Protein AF-A0A7C4GBE1-F1 (afdb_monomer)

Sequence (140 aa):
MKDAKEKILIICVDKDNDIGRITRIKTPIVGREKNIEAAVKFAVSSPEDSDVNALFAAIKTYDEIKSSNIDCEIATLSGEAEGGLKSDIKIVNELNEVLSIYQATGAIFVSDGAADELIIPIIQSKIPIVSVKRVIIQQE

Secondary structure (DSSP, 8-state):
------EEEEEEEETT-HHHHHH-PPSPEESHHHHHHHHHHHHHH-TT-HHHHHHHHHHHHHHHHHHTT-EEEEEEEE--TT-HHHHHHHHHHHHHHHHHHS--SEEEEEESSHHHHTTHHHHHTTS-EEEEEE------

Mean predicted aligned error: 3.72 Å

Foldseek 3Di:
DDPPQAEEEEEEEALQCLLCVQQVDDDWQKALVSLVVSLVSSCVRPVPDLSSVLSVVSSVVQVVCVVVVGHYIYTYFYAHNVGDPRGLVRRLVRVVVVCVVPVHQEYEYTEQDPVRCVSVVVVCVPHHHPYYHHDYDDDD

Solvent-accessible surface area (backbone atoms only — not comparable to full-atom values): 7640 Å² total; per-residue (Å²): 127,83,84,73,74,67,22,36,32,34,35,27,58,40,46,49,21,58,63,37,71,74,53,68,50,74,69,55,34,66,39,66,70,55,43,50,55,49,32,54,49,31,34,76,73,45,69,87,46,59,67,40,54,20,45,52,50,35,53,51,50,45,52,57,45,46,74,69,72,43,52,66,50,37,35,37,35,39,30,30,74,85,34,67,71,66,10,56,53,43,33,53,52,34,49,52,54,50,42,72,78,46,79,52,70,27,25,37,41,26,29,52,49,76,74,47,54,69,47,48,69,64,50,45,74,77,42,48,66,79,45,77,46,78,45,80,88,85,81,134

Nearest PDB structures (foldseek):
  2gm3-assembly1_A  TM=4.916E-01  e=3.505E-02  Arabidopsis thaliana
  2ivn-assembly1_A  TM=6.628E-01  e=3.963E+00  Pyrococcus abyssi
  9d85-assembly1_K  TM=3.550E-01  e=1.500E+00  Methanocaldococcus jannaschii
  4py5-assembly1_A  TM=3.434E-01  e=5.135E+00  Thermovibrio ammonificans HB-1
  2cdh-assembly1_4  TM=2.383E-01  e=3.059E+00  Thermomyces lanuginosus

Structure (mmCIF, N/CA/C/O backbone):
data_AF-A0A7C4GBE1-F1
#
_entry.id   AF-A0A7C4GBE1-F1
#
loop_
_atom_site.group_PDB
_atom_site.id
_atom_site.type_symbol
_atom_site.label_atom_id
_atom_site.label_alt_id
_atom_site.label_comp_id
_atom_site.label_asym_id
_atom_site.label_entity_id
_atom_site.label_seq_id
_atom_site.pdbx_PDB_ins_code
_atom_site.Cartn_x
_atom_site.Cartn_y
_atom_site.Cartn_z
_atom_site.occupancy
_atom_site.B_iso_or_equiv
_atom_site.auth_seq_id
_atom_site.auth_comp_id
_atom_site.auth_asym_id
_atom_site.auth_atom_id
_atom_site.pdbx_PDB_model_num
ATOM 1 N N . MET A 1 1 ? -14.802 12.236 26.181 1.00 40.72 1 MET A N 1
ATOM 2 C CA . MET A 1 1 ? -14.537 12.585 24.766 1.00 40.72 1 MET A CA 1
ATOM 3 C C . MET A 1 1 ? -14.723 11.298 23.987 1.00 40.72 1 MET A C 1
ATOM 5 O O . MET A 1 1 ? -14.250 10.289 24.480 1.00 40.72 1 MET A O 1
ATOM 9 N N . LYS A 1 2 ? -15.539 11.304 22.924 1.00 42.38 2 LYS A N 1
ATOM 10 C CA . LYS A 1 2 ? -16.027 10.090 22.241 1.00 42.38 2 LYS A CA 1
ATOM 11 C C . LYS A 1 2 ? -14.879 9.114 21.964 1.00 42.38 2 LYS A C 1
ATOM 13 O O . LYS A 1 2 ? -13.887 9.546 21.384 1.00 42.38 2 LYS A O 1
ATOM 18 N N . ASP A 1 3 ? -15.051 7.851 22.350 1.00 47.44 3 ASP A N 1
ATOM 19 C CA . ASP A 1 3 ? -14.202 6.729 21.949 1.00 47.44 3 ASP A CA 1
ATOM 20 C C . ASP A 1 3 ? -14.123 6.698 20.419 1.00 47.44 3 ASP A C 1
ATOM 22 O O . ASP A 1 3 ? -15.010 6.174 19.738 1.00 47.44 3 ASP A O 1
ATOM 26 N N . ALA A 1 4 ? -13.110 7.350 19.851 1.00 58.28 4 ALA A N 1
ATOM 27 C CA . ALA A 1 4 ? -12.813 7.215 18.441 1.00 58.28 4 ALA A CA 1
ATOM 28 C C . ALA A 1 4 ? -12.329 5.778 18.271 1.00 58.28 4 ALA A C 1
ATOM 30 O O . ALA A 1 4 ? -11.205 5.460 18.653 1.00 58.28 4 ALA A O 1
ATOM 31 N N . LYS A 1 5 ? -13.213 4.893 17.793 1.00 69.94 5 LYS A N 1
ATOM 32 C CA . LYS A 1 5 ? -12.818 3.536 17.415 1.00 69.94 5 LYS A CA 1
ATOM 33 C C . LYS A 1 5 ? -11.600 3.652 16.509 1.00 69.94 5 LYS A C 1
ATOM 35 O O . LYS A 1 5 ? -11.624 4.424 15.553 1.00 69.94 5 LYS A O 1
ATOM 40 N N . GLU A 1 6 ? -10.551 2.927 16.858 1.00 86.31 6 GLU A N 1
ATOM 41 C CA . GLU A 1 6 ? -9.313 2.899 16.099 1.00 86.31 6 GLU A CA 1
ATOM 42 C C . GLU A 1 6 ? -9.609 2.369 14.690 1.00 86.31 6 GLU A C 1
ATOM 44 O O . GLU A 1 6 ? -10.124 1.259 14.538 1.00 86.31 6 GLU A O 1
ATOM 49 N N . LYS A 1 7 ? -9.362 3.209 13.676 1.00 95.81 7 LYS A N 1
ATOM 50 C CA . LYS A 1 7 ? -9.563 2.895 12.258 1.00 95.81 7 LYS A CA 1
ATOM 51 C C . LYS A 1 7 ? -8.215 2.882 11.560 1.00 95.81 7 LYS A C 1
ATOM 53 O O . LYS A 1 7 ? -7.605 3.940 11.385 1.00 95.81 7 LYS A O 1
ATOM 58 N N . ILE A 1 8 ? -7.750 1.698 11.184 1.00 97.69 8 ILE A N 1
ATOM 59 C CA . ILE A 1 8 ? -6.411 1.495 10.631 1.00 97.69 8 ILE A CA 1
ATOM 60 C C . ILE A 1 8 ? -6.474 1.364 9.112 1.00 97.69 8 ILE A C 1
ATOM 62 O O . ILE A 1 8 ? -7.180 0.513 8.579 1.00 97.69 8 ILE A O 1
ATOM 66 N N . LEU A 1 9 ? -5.704 2.184 8.406 1.00 98.50 9 LEU A N 1
ATOM 67 C CA . LEU A 1 9 ? -5.480 2.026 6.974 1.00 98.50 9 LEU A CA 1
ATOM 68 C C . LEU A 1 9 ? -4.182 1.248 6.736 1.00 98.50 9 LEU A C 1
ATOM 70 O O . LEU A 1 9 ? -3.107 1.696 7.127 1.00 98.50 9 LEU A O 1
ATOM 74 N N . ILE A 1 10 ? -4.263 0.092 6.088 1.00 98.56 10 ILE A N 1
ATOM 75 C CA . ILE A 1 10 ? -3.088 -0.619 5.588 1.00 98.56 10 ILE A CA 1
ATOM 76 C C . ILE A 1 10 ? -2.737 0.007 4.238 1.00 98.56 10 ILE A C 1
ATOM 78 O O . ILE A 1 10 ? -3.559 -0.015 3.324 1.00 98.56 10 ILE A O 1
ATOM 82 N N . ILE A 1 11 ? -1.540 0.580 4.124 1.00 97.94 11 ILE A N 1
ATOM 83 C CA . ILE A 1 11 ? -1.075 1.274 2.921 1.00 97.94 11 ILE A CA 1
ATOM 84 C C . ILE A 1 11 ? 0.084 0.493 2.313 1.00 97.94 11 ILE A C 1
ATOM 86 O O . ILE A 1 11 ? 1.101 0.310 2.976 1.00 97.94 11 ILE A O 1
ATOM 90 N N . CYS A 1 12 ? -0.061 0.087 1.055 1.00 97.00 12 CYS A N 1
ATOM 91 C CA . CYS A 1 12 ? 1.046 -0.330 0.195 1.00 97.00 12 CYS A CA 1
ATOM 92 C C . CYS A 1 12 ? 1.358 0.813 -0.778 1.00 97.00 12 CYS A C 1
ATOM 94 O O . CYS A 1 12 ? 0.426 1.461 -1.264 1.00 97.00 12 CYS A O 1
ATOM 96 N N . VAL A 1 13 ? 2.632 1.082 -1.055 1.00 94.75 13 VAL A N 1
ATOM 97 C CA . VAL A 1 13 ? 3.037 2.110 -2.025 1.00 94.75 13 VAL A CA 1
ATOM 98 C C . VAL A 1 13 ? 3.999 1.512 -3.029 1.00 94.75 13 VAL A C 1
ATOM 100 O O . VAL A 1 13 ? 5.003 0.954 -2.618 1.00 94.75 13 VAL A O 1
ATOM 103 N N . ASP A 1 14 ? 3.680 1.705 -4.304 1.00 91.75 14 ASP A N 1
ATOM 104 C CA . ASP A 1 14 ? 4.545 1.442 -5.457 1.00 91.75 14 ASP A CA 1
ATOM 105 C C . ASP A 1 14 ? 4.900 2.803 -6.081 1.00 91.75 14 ASP A C 1
ATOM 107 O O . ASP A 1 14 ? 4.066 3.470 -6.716 1.00 91.75 14 ASP A O 1
ATOM 111 N N . LYS A 1 15 ? 6.109 3.298 -5.807 1.00 88.12 15 LYS A N 1
ATOM 112 C CA . LYS A 1 15 ? 6.480 4.680 -6.133 1.00 88.12 15 LYS A CA 1
ATOM 113 C C . LYS A 1 15 ? 6.683 4.922 -7.633 1.00 88.12 15 LYS A C 1
ATOM 115 O O . LYS A 1 15 ? 6.410 6.030 -8.098 1.00 88.12 15 LYS A O 1
ATOM 120 N N . ASP A 1 16 ? 7.149 3.947 -8.397 1.00 89.38 16 ASP A N 1
ATOM 121 C CA . ASP A 1 16 ? 7.438 4.064 -9.833 1.00 89.38 16 ASP A CA 1
ATOM 122 C C . ASP A 1 16 ? 6.352 3.461 -10.739 1.00 89.38 16 ASP A C 1
ATOM 124 O O . ASP A 1 16 ? 6.468 3.475 -11.971 1.00 89.38 16 ASP A O 1
ATOM 128 N N . ASN A 1 17 ? 5.204 3.119 -10.154 1.00 92.06 17 ASN A N 1
ATOM 129 C CA . ASN A 1 17 ? 3.976 2.767 -10.861 1.00 92.06 17 ASN A CA 1
ATOM 130 C C . ASN A 1 17 ? 4.084 1.492 -11.681 1.00 92.06 17 ASN A C 1
ATOM 132 O O . ASN A 1 17 ? 3.445 1.362 -12.734 1.00 92.06 17 ASN A O 1
ATOM 136 N N . ASP A 1 18 ? 4.844 0.529 -11.185 1.00 92.38 18 ASP A N 1
ATOM 137 C CA . ASP A 1 18 ? 4.975 -0.779 -11.799 1.00 92.38 18 ASP A CA 1
ATOM 138 C C . ASP A 1 18 ? 3.647 -1.541 -11.793 1.00 92.38 18 ASP A C 1
ATOM 140 O O . ASP A 1 18 ? 3.243 -2.070 -12.837 1.00 92.38 18 ASP A O 1
ATOM 144 N N . ILE A 1 19 ? 2.842 -1.430 -10.731 1.00 93.44 19 ILE A N 1
ATOM 145 C CA . ILE A 1 19 ? 1.481 -1.970 -10.684 1.00 93.44 19 ILE A CA 1
ATOM 146 C C . ILE A 1 19 ? 0.629 -1.410 -11.821 1.00 93.44 19 ILE A C 1
ATOM 148 O O . ILE A 1 19 ? -0.010 -2.172 -12.552 1.00 93.44 19 ILE A O 1
ATOM 152 N N . GLY A 1 20 ? 0.623 -0.093 -12.032 1.00 94.00 20 GLY A N 1
ATOM 153 C CA . GLY A 1 20 ? -0.195 0.541 -13.059 1.00 94.00 20 GLY A CA 1
ATOM 154 C C . GLY A 1 20 ? 0.317 0.245 -14.465 1.00 94.00 20 GLY A C 1
ATOM 155 O O . GLY A 1 20 ? -0.476 -0.015 -15.375 1.00 94.00 20 GLY A O 1
ATOM 156 N N . ARG A 1 21 ? 1.638 0.222 -14.656 1.00 94.81 21 ARG A N 1
ATOM 157 C CA . ARG A 1 21 ? 2.287 -0.057 -15.945 1.00 94.81 21 ARG A CA 1
ATOM 158 C C . ARG A 1 21 ? 2.089 -1.504 -16.386 1.00 94.81 21 ARG A C 1
ATOM 160 O O . ARG A 1 21 ? 1.747 -1.743 -17.547 1.00 94.81 21 ARG A O 1
ATOM 167 N N . ILE A 1 22 ? 2.272 -2.452 -15.473 1.00 93.94 22 ILE A N 1
ATOM 168 C CA . ILE A 1 22 ? 2.241 -3.889 -15.759 1.00 93.94 22 ILE A CA 1
ATOM 169 C C . ILE A 1 22 ? 0.795 -4.385 -15.810 1.00 93.94 22 ILE A C 1
ATOM 171 O O . ILE A 1 22 ? 0.389 -5.055 -16.763 1.00 93.94 22 ILE A O 1
ATOM 175 N N . THR A 1 23 ? -0.031 -4.006 -14.831 1.00 93.69 23 THR A N 1
ATOM 176 C CA . THR A 1 23 ? -1.403 -4.527 -14.722 1.00 93.69 23 THR A CA 1
ATOM 177 C C . THR A 1 23 ? -2.445 -3.684 -15.459 1.00 93.69 23 THR A C 1
ATOM 179 O O . THR A 1 23 ? -3.546 -4.177 -15.725 1.00 93.69 23 THR A O 1
ATOM 182 N N . ARG A 1 24 ? -2.144 -2.426 -15.814 1.00 94.56 24 ARG A N 1
ATOM 183 C CA . ARG A 1 24 ? -3.106 -1.433 -16.346 1.00 94.56 24 ARG A CA 1
ATOM 184 C C . ARG A 1 24 ? -4.268 -1.110 -15.400 1.00 94.56 24 ARG A C 1
ATOM 186 O O . ARG A 1 24 ? -5.288 -0.576 -15.843 1.00 94.56 24 ARG A O 1
ATOM 193 N N . ILE A 1 25 ? -4.147 -1.456 -14.121 1.00 95.56 25 ILE A N 1
ATOM 194 C CA . ILE A 1 25 ? -5.114 -1.089 -13.087 1.00 95.56 25 ILE A CA 1
ATOM 195 C C . ILE A 1 25 ? -4.803 0.335 -12.628 1.00 95.56 25 ILE A C 1
ATOM 197 O O . ILE A 1 25 ? -3.645 0.722 -12.506 1.00 95.56 25 ILE A O 1
ATOM 201 N N . LYS A 1 26 ? -5.850 1.135 -12.416 1.00 95.31 26 LYS A N 1
ATOM 202 C CA . LYS A 1 26 ? -5.705 2.502 -11.912 1.00 95.31 26 LYS A CA 1
ATOM 203 C C . LYS A 1 26 ? -5.616 2.498 -10.391 1.00 95.31 26 LYS A C 1
ATOM 205 O O . LYS A 1 26 ? -6.395 1.808 -9.737 1.00 95.31 26 LYS A O 1
ATOM 210 N N . THR A 1 27 ? -4.714 3.312 -9.868 1.00 96.56 27 THR A N 1
ATOM 211 C CA . THR A 1 27 ? -4.580 3.630 -8.448 1.00 96.56 27 THR A CA 1
ATOM 212 C C . THR A 1 27 ? -5.374 4.907 -8.094 1.00 96.56 27 THR A C 1
ATOM 214 O O . THR A 1 27 ? -5.668 5.694 -9.002 1.00 96.56 27 THR A O 1
ATOM 217 N N . PRO A 1 28 ? -5.800 5.088 -6.825 1.00 97.88 28 PRO A N 1
ATOM 218 C CA . PRO A 1 28 ? -5.612 4.164 -5.705 1.00 97.88 28 PRO A CA 1
ATOM 219 C C . PRO A 1 28 ? -6.515 2.927 -5.792 1.00 97.88 28 PRO A C 1
ATOM 221 O O . PRO A 1 28 ? -7.667 2.987 -6.225 1.00 97.88 28 PRO A O 1
ATOM 224 N N . ILE A 1 29 ? -6.010 1.786 -5.323 1.00 98.31 29 ILE A N 1
ATOM 225 C CA . ILE A 1 29 ? -6.767 0.531 -5.255 1.00 98.31 29 ILE A CA 1
ATOM 226 C C . ILE A 1 29 ? -7.254 0.338 -3.826 1.00 98.31 29 ILE A C 1
ATOM 228 O O . ILE A 1 29 ? -6.488 -0.066 -2.956 1.00 98.31 29 ILE A O 1
ATOM 232 N N . VAL A 1 30 ? -8.536 0.606 -3.583 1.00 98.38 30 VAL A N 1
ATOM 233 C CA . VAL A 1 30 ? -9.146 0.501 -2.248 1.00 98.38 30 VAL A CA 1
ATOM 234 C C . VAL A 1 30 ? -9.962 -0.779 -2.116 1.00 98.38 30 VAL A C 1
ATOM 236 O O . VAL A 1 30 ? -10.799 -1.081 -2.975 1.00 98.38 30 VAL A O 1
ATOM 239 N N . GLY A 1 31 ? -9.763 -1.487 -1.006 1.00 98.25 31 GLY A N 1
ATOM 240 C CA . GLY A 1 31 ? -10.508 -2.685 -0.644 1.00 98.25 31 GLY A CA 1
ATOM 241 C C . GLY A 1 31 ? -9.744 -3.974 -0.925 1.00 98.25 31 GLY A C 1
ATOM 242 O O . GLY A 1 31 ? -9.032 -4.106 -1.924 1.00 98.25 31 GLY A O 1
ATOM 243 N N . ARG A 1 32 ? -9.925 -4.951 -0.035 1.00 98.12 32 ARG A N 1
ATOM 244 C CA . ARG A 1 32 ? -9.204 -6.232 -0.042 1.00 98.12 32 ARG A CA 1
ATOM 245 C C . ARG A 1 32 ? -9.268 -6.971 -1.380 1.00 98.12 32 ARG A C 1
ATOM 247 O O . ARG A 1 32 ? -8.230 -7.299 -1.942 1.00 98.12 32 ARG A O 1
ATOM 254 N N . GLU A 1 33 ? -10.469 -7.199 -1.907 1.00 98.31 33 GLU A N 1
ATOM 255 C CA . GLU A 1 33 ? -10.654 -8.006 -3.124 1.00 98.31 33 GLU A CA 1
ATOM 256 C C . GLU A 1 33 ? -10.011 -7.367 -4.360 1.00 98.31 33 GLU A C 1
ATOM 258 O O . GLU A 1 33 ? -9.386 -8.058 -5.159 1.00 98.31 33 GLU A O 1
ATOM 263 N N . LYS A 1 34 ? -10.074 -6.034 -4.483 1.00 98.19 34 LYS A N 1
ATOM 264 C CA . LYS A 1 34 ? -9.417 -5.324 -5.592 1.00 98.19 34 LYS A CA 1
ATOM 265 C C . LYS A 1 34 ? -7.895 -5.410 -5.501 1.00 98.19 34 LYS A C 1
ATOM 267 O O . LYS A 1 34 ? -7.228 -5.529 -6.524 1.00 98.19 34 LY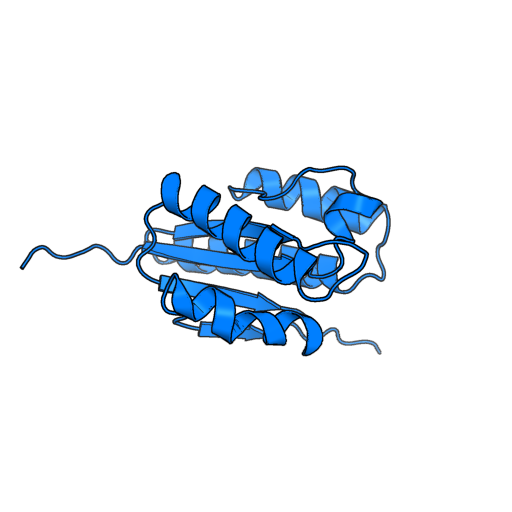S A O 1
ATOM 272 N N . ASN A 1 35 ? -7.348 -5.367 -4.285 1.00 98.31 35 ASN A N 1
ATOM 273 C CA . ASN A 1 35 ? -5.916 -5.549 -4.066 1.00 98.31 35 ASN A CA 1
ATOM 274 C C . ASN A 1 35 ? -5.476 -6.981 -4.403 1.00 98.31 35 ASN A C 1
ATOM 276 O O . ASN A 1 35 ? -4.425 -7.151 -5.010 1.00 98.31 35 ASN A O 1
ATOM 280 N N . ILE A 1 36 ? -6.291 -7.999 -4.100 1.00 98.44 36 ILE A N 1
ATOM 281 C CA . ILE A 1 36 ? -6.023 -9.387 -4.513 1.00 98.44 36 ILE A CA 1
ATOM 282 C C . ILE A 1 36 ? -6.020 -9.517 -6.036 1.00 98.44 36 ILE A C 1
ATOM 284 O O . ILE A 1 36 ? -5.088 -10.092 -6.591 1.00 98.44 36 ILE A O 1
ATOM 288 N N . GLU A 1 37 ? -7.030 -8.972 -6.719 1.00 98.00 37 GLU A N 1
ATOM 289 C CA . GLU A 1 37 ? -7.096 -9.005 -8.185 1.00 98.00 37 GLU A CA 1
ATOM 290 C C . GLU A 1 37 ? -5.851 -8.361 -8.812 1.00 98.00 37 GLU A C 1
ATOM 292 O O . GLU A 1 37 ? -5.236 -8.935 -9.716 1.00 98.00 37 GLU A O 1
ATOM 297 N N . ALA A 1 38 ? -5.445 -7.199 -8.295 1.00 97.75 38 ALA A N 1
ATOM 298 C CA . ALA A 1 38 ? -4.261 -6.499 -8.765 1.00 97.75 38 ALA A CA 1
ATOM 299 C C . ALA A 1 38 ? -2.972 -7.282 -8.498 1.00 97.75 38 ALA A C 1
ATOM 301 O O . ALA A 1 38 ? -2.181 -7.464 -9.422 1.00 97.75 38 ALA A O 1
ATOM 302 N N . ALA A 1 39 ? -2.798 -7.812 -7.284 1.00 97.62 39 ALA A N 1
ATOM 303 C CA . ALA A 1 39 ? -1.633 -8.606 -6.902 1.00 97.62 39 ALA A CA 1
ATOM 304 C C . ALA A 1 39 ? -1.494 -9.873 -7.754 1.00 97.62 39 ALA A C 1
ATOM 306 O O . ALA A 1 39 ? -0.414 -10.162 -8.260 1.00 97.62 39 ALA A O 1
ATOM 307 N N . VAL A 1 40 ? -2.591 -10.605 -7.982 1.00 98.06 40 VAL A N 1
ATOM 308 C CA . VAL A 1 40 ? -2.590 -11.804 -8.835 1.00 98.06 40 VAL A CA 1
ATOM 309 C C . VAL A 1 40 ? -2.222 -11.444 -10.271 1.00 98.06 40 VAL A C 1
ATOM 311 O O . VAL A 1 40 ? -1.395 -12.116 -10.886 1.00 98.06 40 VAL A O 1
ATOM 314 N N . LYS A 1 41 ? -2.801 -10.370 -10.817 1.00 97.81 41 LYS A N 1
ATOM 315 C CA . LYS A 1 41 ? -2.492 -9.925 -12.179 1.00 97.81 41 LYS A CA 1
ATOM 316 C C . LYS A 1 41 ? -1.036 -9.481 -12.328 1.00 97.81 41 LYS A C 1
ATOM 318 O O . LYS A 1 41 ? -0.421 -9.777 -13.354 1.00 97.81 41 LYS A O 1
ATOM 323 N N . PHE A 1 42 ? -0.501 -8.793 -11.321 1.00 97.31 42 PHE A N 1
ATOM 324 C CA . PHE A 1 42 ? 0.899 -8.385 -11.271 1.00 97.31 42 PHE A CA 1
ATOM 325 C C . PHE A 1 42 ? 1.799 -9.623 -11.225 1.00 97.31 42 PHE A C 1
ATOM 327 O O . PHE A 1 42 ? 2.592 -9.811 -12.140 1.00 97.31 42 PHE A O 1
ATOM 334 N N . ALA A 1 43 ? 1.574 -10.540 -10.282 1.00 97.31 43 ALA A N 1
ATOM 335 C CA . ALA A 1 43 ? 2.355 -11.769 -10.131 1.00 97.31 43 ALA A CA 1
ATOM 336 C C . ALA A 1 43 ? 2.403 -12.625 -11.407 1.00 97.31 43 ALA A C 1
ATOM 338 O O . ALA A 1 43 ? 3.448 -13.157 -11.762 1.00 97.31 43 ALA A O 1
ATOM 339 N N . VAL A 1 44 ? 1.282 -12.748 -12.126 1.00 97.81 44 VAL A N 1
ATOM 340 C CA . VAL A 1 44 ? 1.230 -13.492 -13.399 1.00 97.81 44 VAL A CA 1
ATOM 341 C C . VAL A 1 44 ? 2.057 -12.810 -14.494 1.00 97.81 44 VAL A C 1
ATOM 343 O O . VAL A 1 44 ? 2.582 -13.487 -15.376 1.00 97.81 44 VAL A O 1
ATOM 346 N N . SER A 1 45 ? 2.157 -11.482 -14.459 1.00 97.00 45 SER A N 1
ATOM 347 C CA . SER A 1 45 ? 2.834 -10.694 -15.494 1.00 97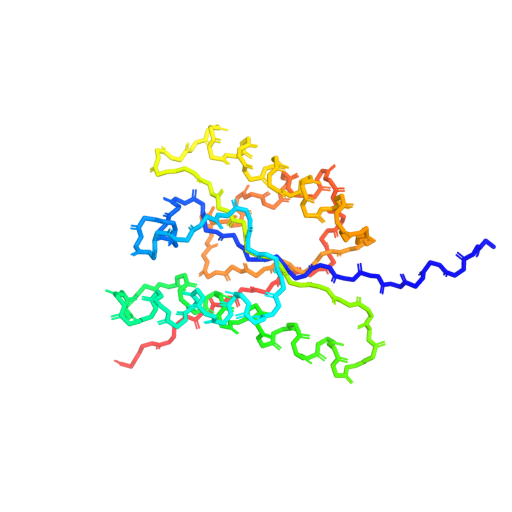.00 45 SER A CA 1
ATOM 348 C C . SER A 1 45 ? 4.322 -10.477 -15.198 1.00 97.00 45 SER A C 1
ATOM 350 O O . SER A 1 45 ? 5.120 -10.462 -16.131 1.00 97.00 45 SER A O 1
ATOM 352 N N . SER A 1 46 ? 4.687 -10.307 -13.925 1.00 95.50 46 SER A N 1
ATOM 353 C CA . SER A 1 46 ? 6.047 -10.031 -13.448 1.00 95.50 46 SER A CA 1
ATOM 354 C C . SER A 1 46 ? 6.288 -10.747 -12.105 1.00 95.50 46 SER A C 1
ATOM 356 O O . SER A 1 46 ? 6.186 -10.138 -11.044 1.00 95.50 46 SER A O 1
ATOM 358 N N . PRO A 1 47 ? 6.534 -12.069 -12.112 1.00 94.00 47 PRO A N 1
ATOM 359 C CA . PRO A 1 47 ? 6.614 -12.873 -10.885 1.00 94.00 47 PRO A CA 1
ATOM 360 C C . PRO A 1 47 ? 7.864 -12.616 -10.031 1.00 94.00 47 PRO A C 1
ATOM 362 O O . PRO A 1 47 ? 7.882 -12.990 -8.862 1.00 94.00 47 PRO A O 1
ATOM 365 N N . GLU A 1 48 ? 8.910 -12.027 -10.610 1.00 91.88 48 GLU A N 1
ATOM 366 C CA . GLU A 1 48 ? 10.178 -11.727 -9.924 1.00 91.88 48 GLU A CA 1
ATOM 367 C C . GLU A 1 48 ? 10.169 -10.352 -9.241 1.00 91.88 48 GLU A C 1
ATOM 369 O O . GLU A 1 48 ? 11.118 -10.003 -8.542 1.00 91.88 48 GLU A O 1
ATOM 374 N N . ASP A 1 49 ? 9.100 -9.585 -9.444 1.00 92.81 49 ASP A N 1
ATOM 375 C CA . ASP A 1 49 ? 8.951 -8.234 -8.930 1.00 92.81 49 ASP A CA 1
ATOM 376 C C . ASP A 1 49 ? 8.679 -8.230 -7.420 1.00 92.81 49 ASP A C 1
ATOM 378 O O . ASP A 1 49 ? 7.859 -9.002 -6.901 1.00 92.81 49 ASP A O 1
ATOM 382 N N . SER A 1 50 ? 9.382 -7.371 -6.690 1.00 91.94 50 SER A N 1
ATOM 383 C CA . SER A 1 50 ? 9.272 -7.301 -5.240 1.00 91.94 50 SER A CA 1
ATOM 384 C C . SER A 1 50 ? 7.973 -6.629 -4.779 1.00 91.94 50 SER A C 1
ATOM 386 O O . SER A 1 50 ? 7.427 -7.047 -3.747 1.00 91.94 50 SER A O 1
ATOM 388 N N . ASP A 1 51 ? 7.375 -5.758 -5.602 1.00 92.31 51 ASP A N 1
ATOM 389 C CA . ASP A 1 51 ? 6.087 -5.109 -5.326 1.00 92.31 51 ASP A CA 1
ATOM 390 C C . ASP A 1 51 ? 4.948 -6.121 -5.165 1.00 92.31 51 ASP A C 1
ATOM 392 O O . ASP A 1 51 ? 4.026 -5.950 -4.358 1.00 92.31 51 ASP A O 1
ATOM 396 N N . VAL A 1 52 ? 5.026 -7.245 -5.884 1.00 94.56 52 VAL A N 1
ATOM 397 C CA . VAL A 1 52 ? 4.077 -8.357 -5.743 1.00 94.56 52 VAL A CA 1
ATOM 398 C C . VAL A 1 52 ? 4.051 -8.852 -4.296 1.00 94.56 52 VAL A C 1
ATOM 400 O O . VAL A 1 52 ? 2.981 -9.084 -3.723 1.00 94.56 52 VAL A O 1
ATOM 403 N N . ASN A 1 53 ? 5.224 -8.980 -3.674 1.00 94.75 53 ASN A N 1
ATOM 404 C CA . ASN A 1 53 ? 5.343 -9.428 -2.291 1.00 94.75 53 ASN A CA 1
ATOM 405 C C . ASN A 1 53 ? 4.840 -8.362 -1.311 1.00 94.75 53 ASN A C 1
ATOM 407 O O . ASN A 1 53 ? 4.190 -8.718 -0.323 1.00 94.75 53 ASN A O 1
ATOM 411 N N . ALA A 1 54 ? 5.074 -7.075 -1.592 1.00 95.38 54 ALA A N 1
ATOM 412 C CA . ALA A 1 54 ? 4.527 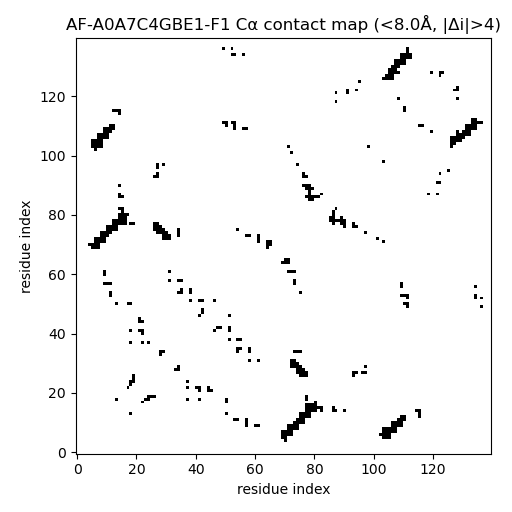-5.972 -0.803 1.00 95.38 54 ALA A CA 1
ATOM 413 C C . ALA A 1 54 ? 2.987 -6.001 -0.782 1.00 95.38 54 ALA A C 1
ATOM 415 O O . ALA A 1 54 ? 2.381 -5.962 0.295 1.00 95.38 54 ALA A O 1
ATOM 416 N N . LEU A 1 55 ? 2.346 -6.193 -1.941 1.00 96.69 55 LEU A N 1
ATOM 417 C CA . LEU A 1 55 ? 0.887 -6.299 -2.060 1.00 96.69 55 LEU A CA 1
ATOM 418 C C . LEU A 1 55 ? 0.321 -7.476 -1.260 1.00 96.69 55 LEU A C 1
ATOM 420 O O . LEU A 1 55 ? -0.613 -7.307 -0.468 1.00 96.69 55 LEU A O 1
ATOM 424 N N . PHE A 1 56 ? 0.892 -8.674 -1.419 1.00 97.75 56 PHE A N 1
ATOM 425 C CA . PHE A 1 56 ? 0.442 -9.843 -0.658 1.00 97.75 56 PHE A CA 1
ATOM 426 C C . PHE A 1 56 ? 0.687 -9.684 0.846 1.00 97.75 56 PHE A C 1
ATOM 428 O O . PHE A 1 56 ? -0.155 -10.090 1.653 1.00 97.75 56 PHE A O 1
ATOM 435 N N . ALA A 1 57 ? 1.785 -9.042 1.250 1.00 97.50 57 ALA A N 1
ATOM 436 C CA . ALA A 1 57 ? 2.030 -8.718 2.649 1.00 97.50 57 ALA A CA 1
ATOM 437 C C . ALA A 1 57 ? 1.010 -7.711 3.198 1.00 97.50 57 ALA A C 1
ATOM 439 O O . ALA A 1 57 ? 0.575 -7.858 4.346 1.00 97.50 57 ALA A O 1
ATOM 440 N N . ALA A 1 58 ? 0.584 -6.728 2.403 1.00 98.12 58 ALA A N 1
ATOM 441 C CA . ALA A 1 58 ? -0.461 -5.783 2.780 1.00 98.12 58 ALA A CA 1
ATOM 442 C C . ALA A 1 58 ? -1.814 -6.485 2.955 1.00 98.12 58 ALA A C 1
ATOM 444 O O . ALA A 1 58 ? -2.465 -6.301 3.984 1.00 98.12 58 ALA A O 1
ATOM 445 N N . ILE A 1 59 ? -2.191 -7.375 2.030 1.00 9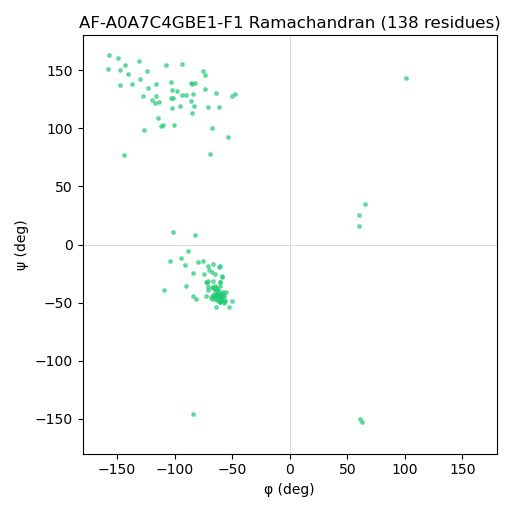8.50 59 ILE A N 1
ATOM 446 C CA . ILE A 1 59 ? -3.418 -8.188 2.125 1.00 98.50 59 ILE A CA 1
ATOM 447 C C . ILE A 1 59 ? -3.394 -9.067 3.383 1.00 98.50 59 ILE A C 1
ATOM 449 O O . ILE A 1 59 ? -4.345 -9.060 4.163 1.00 98.50 59 ILE A O 1
ATOM 453 N N . LYS A 1 60 ? -2.279 -9.763 3.641 1.00 98.19 60 LYS A N 1
ATOM 454 C CA . LYS A 1 60 ? -2.100 -10.566 4.860 1.00 98.19 60 LYS A CA 1
ATOM 455 C C . LYS A 1 60 ? -2.229 -9.718 6.126 1.00 98.19 60 LYS A C 1
ATOM 457 O O . LYS A 1 60 ? -2.866 -10.134 7.086 1.00 98.19 60 LYS A O 1
ATOM 462 N N . THR A 1 61 ? -1.640 -8.524 6.125 1.00 98.06 61 THR A N 1
ATOM 463 C CA . THR A 1 61 ? -1.712 -7.591 7.260 1.00 98.06 61 THR A CA 1
ATOM 464 C C . THR A 1 61 ? -3.140 -7.110 7.494 1.00 98.06 61 THR A C 1
ATOM 466 O O . THR A 1 61 ? -3.586 -7.074 8.636 1.00 98.06 61 THR A O 1
ATOM 469 N N . TYR A 1 62 ? -3.882 -6.797 6.430 1.00 98.38 62 TYR A N 1
ATOM 470 C CA . TYR A 1 62 ? -5.305 -6.485 6.529 1.00 98.38 62 TYR A CA 1
ATOM 471 C C . TYR A 1 62 ? -6.077 -7.632 7.195 1.00 98.38 62 TYR A C 1
ATOM 473 O O . TYR A 1 62 ? -6.813 -7.391 8.149 1.00 98.38 62 TYR A O 1
ATOM 481 N N . ASP A 1 63 ? -5.872 -8.874 6.748 1.00 97.94 63 ASP A N 1
ATOM 482 C CA . ASP A 1 63 ? -6.568 -10.047 7.291 1.00 97.94 63 ASP A CA 1
ATOM 483 C C . ASP A 1 63 ? -6.259 -10.276 8.780 1.00 97.94 63 ASP A C 1
ATOM 485 O O . ASP A 1 63 ? -7.166 -10.537 9.574 1.00 97.94 63 ASP A O 1
ATOM 489 N N . GLU A 1 64 ? -4.996 -10.112 9.183 1.00 96.94 64 GLU A N 1
ATOM 490 C CA . GLU A 1 64 ? -4.551 -10.206 10.580 1.00 96.94 64 GLU A CA 1
ATOM 491 C C . GLU A 1 64 ? -5.251 -9.157 11.467 1.00 96.94 64 GLU A C 1
ATOM 493 O O . GLU A 1 64 ? -5.825 -9.496 12.510 1.00 96.94 64 GLU A O 1
ATOM 498 N N . ILE A 1 65 ? -5.276 -7.893 11.036 1.00 94.88 65 ILE A N 1
ATOM 499 C CA . ILE A 1 65 ? -5.926 -6.799 11.775 1.00 94.88 65 ILE A CA 1
ATOM 500 C C . ILE A 1 65 ? -7.444 -7.001 11.824 1.00 94.88 65 ILE A C 1
ATOM 502 O O . ILE A 1 65 ? -8.054 -6.876 12.891 1.00 94.88 65 ILE A O 1
ATOM 506 N N . LYS A 1 66 ? -8.054 -7.397 10.702 1.00 94.12 66 LYS A N 1
ATOM 507 C CA . LYS A 1 66 ? -9.492 -7.658 10.617 1.00 94.12 66 LYS A CA 1
ATOM 508 C C . LYS A 1 66 ? -9.916 -8.793 11.547 1.00 94.12 66 LYS A C 1
ATOM 510 O O . LYS A 1 66 ? -10.944 -8.682 12.215 1.00 94.12 66 LYS A O 1
ATOM 515 N N . SER A 1 67 ? -9.109 -9.854 11.638 1.00 95.06 67 SER A N 1
ATOM 516 C CA . SER A 1 67 ? -9.348 -10.985 12.548 1.00 95.06 67 SER A CA 1
ATOM 517 C C . SER A 1 67 ? -9.281 -10.592 14.029 1.00 95.06 67 SER A C 1
ATOM 519 O O . SER A 1 67 ? -9.955 -11.198 14.860 1.00 95.06 67 SER A O 1
ATOM 521 N N . SER A 1 68 ? -8.547 -9.521 14.346 1.00 92.44 68 SER A N 1
ATOM 522 C CA . SER A 1 68 ? -8.453 -8.938 15.690 1.00 92.44 68 SER A CA 1
ATOM 523 C C . SER A 1 68 ? -9.624 -8.000 16.024 1.00 92.44 68 SER A C 1
ATOM 525 O O . SER A 1 68 ? -9.612 -7.340 17.061 1.00 92.44 68 SER A O 1
ATOM 527 N N . ASN A 1 69 ? -10.650 -7.942 15.163 1.00 90.69 69 ASN A N 1
ATOM 528 C CA . ASN A 1 69 ? -11.854 -7.120 15.316 1.00 90.69 69 ASN A CA 1
ATOM 529 C C . ASN A 1 69 ? -11.577 -5.603 15.407 1.00 90.69 69 ASN A C 1
ATOM 531 O O . ASN A 1 69 ? -12.374 -4.849 15.972 1.00 90.69 69 ASN A O 1
ATOM 535 N N . ILE A 1 70 ? -10.452 -5.159 14.836 1.00 92.62 70 ILE A N 1
ATOM 536 C CA . ILE A 1 70 ? -10.118 -3.747 14.632 1.00 92.62 70 ILE A CA 1
ATOM 537 C C . ILE A 1 70 ? -10.756 -3.298 13.310 1.00 92.62 70 ILE A C 1
ATOM 539 O O . ILE A 1 70 ? -10.776 -4.044 12.326 1.00 92.62 70 ILE A O 1
ATOM 543 N N . ASP A 1 71 ? -11.318 -2.088 13.279 1.00 95.38 71 ASP A N 1
ATOM 544 C CA . ASP A 1 71 ? -11.828 -1.514 12.035 1.00 95.38 71 ASP A CA 1
ATOM 545 C C . ASP A 1 71 ? -10.632 -1.145 11.151 1.00 95.38 71 ASP A C 1
ATOM 547 O O . ASP A 1 71 ? -9.780 -0.345 11.538 1.00 95.38 71 ASP A O 1
ATOM 551 N N . CYS A 1 72 ? -10.544 -1.763 9.977 1.00 97.50 72 CYS A N 1
ATOM 552 C CA . CYS A 1 72 ? -9.469 -1.504 9.040 1.00 97.50 72 CYS A CA 1
ATOM 553 C C . CYS A 1 72 ? -9.936 -1.531 7.587 1.00 97.50 72 CYS A C 1
ATOM 555 O O . CYS A 1 72 ? -10.906 -2.217 7.237 1.00 97.50 72 CYS A O 1
ATOM 557 N N . GLU A 1 73 ? -9.189 -0.813 6.753 1.00 98.38 73 GLU A N 1
ATOM 558 C CA . GLU A 1 73 ? -9.265 -0.828 5.293 1.00 98.38 73 GLU A CA 1
ATOM 559 C C . GLU A 1 73 ? -7.858 -0.993 4.700 1.00 98.38 73 GLU A C 1
ATOM 561 O O . GLU A 1 73 ? -6.867 -0.699 5.367 1.00 98.38 73 GLU A O 1
ATOM 566 N N . ILE A 1 74 ? -7.759 -1.477 3.465 1.00 98.62 74 ILE A N 1
ATOM 567 C CA . ILE A 1 74 ? -6.507 -1.567 2.705 1.00 98.62 74 ILE A CA 1
ATOM 568 C C . ILE A 1 74 ? -6.566 -0.685 1.458 1.00 98.62 74 ILE A C 1
ATOM 570 O O . ILE A 1 74 ? -7.573 -0.662 0.742 1.00 98.62 74 ILE A O 1
ATOM 574 N N . ALA A 1 75 ? -5.466 0.010 1.182 1.00 98.56 75 ALA A N 1
ATOM 575 C CA . ALA A 1 75 ? -5.268 0.743 -0.053 1.00 98.56 75 ALA A CA 1
ATOM 576 C C . ALA A 1 75 ? -3.852 0.555 -0.606 1.00 98.56 75 ALA A C 1
ATOM 578 O O . ALA A 1 75 ? -2.873 0.631 0.136 1.00 98.56 75 ALA A O 1
ATOM 579 N N . THR A 1 76 ? -3.758 0.381 -1.922 1.00 98.12 76 THR A N 1
ATOM 580 C CA . THR A 1 76 ? -2.497 0.518 -2.657 1.00 98.12 76 THR A CA 1
ATOM 581 C C . THR A 1 76 ? -2.487 1.850 -3.380 1.00 98.12 76 THR A C 1
ATOM 583 O O . THR A 1 76 ? -3.424 2.161 -4.122 1.00 98.12 76 THR A O 1
ATOM 586 N N . LEU A 1 77 ? -1.436 2.625 -3.142 1.00 97.19 77 LEU A N 1
ATOM 587 C CA . LEU A 1 77 ? -1.174 3.899 -3.795 1.00 97.19 77 LEU A CA 1
ATOM 588 C C . LEU A 1 77 ? -0.021 3.727 -4.770 1.00 97.19 77 LEU A C 1
ATOM 590 O O . LEU A 1 77 ? 0.848 2.878 -4.562 1.00 97.19 77 LEU A O 1
ATOM 594 N N . SER A 1 78 ? 0.014 4.567 -5.793 1.00 95.31 78 SER A N 1
ATOM 595 C CA . SER A 1 78 ? 1.130 4.572 -6.717 1.00 95.31 78 SER A CA 1
ATOM 596 C C . SER A 1 78 ? 1.550 5.965 -7.160 1.00 95.31 78 SER A C 1
ATOM 598 O O . SER A 1 78 ? 0.743 6.888 -7.296 1.00 95.31 78 SER A O 1
ATOM 600 N N . GLY A 1 79 ? 2.851 6.108 -7.381 1.00 93.81 79 GLY A N 1
ATOM 601 C CA . GLY A 1 79 ? 3.457 7.297 -7.945 1.00 93.81 79 GLY A CA 1
ATOM 602 C C . GLY A 1 79 ? 3.413 7.334 -9.469 1.00 93.81 79 GLY A C 1
ATOM 603 O O . GLY A 1 79 ? 2.448 6.918 -10.106 1.00 93.81 79 GLY A O 1
ATOM 604 N N . GLU A 1 80 ? 4.440 7.911 -10.071 1.00 91.88 80 GLU A N 1
ATOM 605 C CA . GLU A 1 80 ? 4.570 8.056 -11.524 1.00 91.88 80 GLU A CA 1
ATOM 606 C C . GLU A 1 80 ? 5.879 7.412 -11.967 1.00 91.88 80 GLU A C 1
ATOM 608 O O . GLU A 1 80 ? 6.869 7.491 -11.246 1.00 91.88 80 GLU A O 1
ATOM 613 N N . ALA A 1 81 ? 5.921 6.875 -13.189 1.00 87.06 81 ALA A N 1
ATOM 614 C CA . ALA A 1 81 ? 7.097 6.169 -13.720 1.00 87.06 81 ALA A CA 1
ATOM 615 C C . ALA A 1 81 ? 8.372 7.029 -13.772 1.00 87.06 81 ALA A C 1
ATOM 617 O O . ALA A 1 81 ? 9.489 6.530 -13.713 1.00 87.06 81 ALA A O 1
ATOM 618 N N . GLU A 1 82 ? 8.206 8.347 -13.902 1.00 84.81 82 GLU A N 1
ATOM 619 C CA . GLU A 1 82 ? 9.301 9.324 -13.898 1.00 84.81 82 GLU A CA 1
ATOM 620 C C . GLU A 1 82 ? 9.865 9.568 -12.483 1.00 84.81 82 GLU A C 1
ATOM 622 O O . GLU A 1 82 ? 10.923 10.183 -12.330 1.00 84.81 82 GLU A O 1
ATOM 627 N N . GLY A 1 83 ? 9.150 9.121 -11.447 1.00 86.19 83 GLY A N 1
ATOM 628 C CA . GLY A 1 83 ? 9.477 9.334 -10.048 1.00 86.19 83 GLY A CA 1
ATOM 629 C C . GLY A 1 83 ? 9.463 10.809 -9.631 1.00 86.19 83 GLY A C 1
ATOM 630 O O . GLY A 1 83 ? 8.756 11.664 -10.177 1.00 86.19 83 GLY A O 1
ATOM 631 N N . GLY A 1 84 ? 10.258 11.106 -8.602 1.00 88.19 84 GLY A N 1
ATOM 632 C CA . GLY A 1 84 ? 10.480 12.461 -8.099 1.00 88.19 84 GLY A CA 1
ATOM 633 C C . GLY A 1 84 ? 9.218 13.160 -7.580 1.00 88.19 84 GLY A C 1
ATOM 634 O O . GLY A 1 84 ? 8.273 12.538 -7.104 1.00 88.19 84 GLY A O 1
ATOM 635 N N . LEU A 1 85 ? 9.202 14.490 -7.690 1.00 91.06 85 LEU A N 1
ATOM 636 C CA . LEU A 1 85 ? 8.156 15.329 -7.098 1.00 91.06 85 LEU A CA 1
ATOM 637 C C . LEU A 1 85 ? 6.747 15.018 -7.632 1.00 91.06 85 LEU A C 1
ATOM 639 O O . LEU A 1 85 ? 5.778 15.104 -6.883 1.00 91.06 85 LEU A O 1
ATOM 643 N N . LYS A 1 86 ? 6.613 14.669 -8.9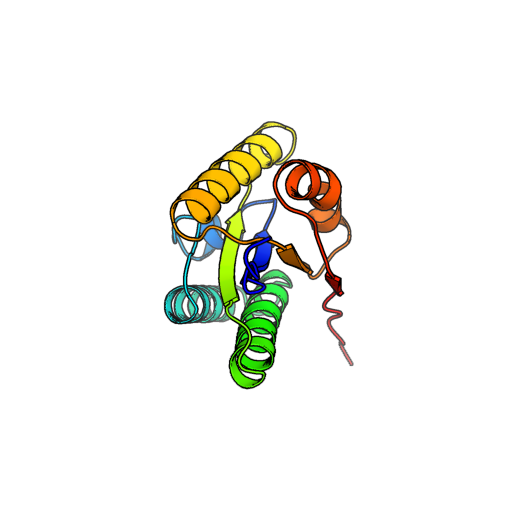19 1.00 91.00 86 LYS A N 1
ATOM 644 C CA . LYS A 1 86 ? 5.304 14.338 -9.507 1.00 91.00 86 LYS A CA 1
ATOM 645 C C . LYS A 1 86 ? 4.713 13.082 -8.872 1.00 91.00 86 LYS A C 1
ATOM 647 O O . LYS A 1 86 ? 3.537 13.087 -8.519 1.00 91.00 86 LYS A O 1
ATOM 652 N N . SER A 1 87 ? 5.545 12.056 -8.696 1.00 92.50 87 SER A N 1
ATOM 653 C CA . SER A 1 87 ? 5.186 10.826 -7.995 1.00 92.50 87 SER A CA 1
ATOM 654 C C . SER A 1 87 ? 4.715 11.126 -6.573 1.00 92.50 87 SER A C 1
ATOM 656 O O . SER A 1 87 ? 3.621 10.725 -6.184 1.00 92.50 87 SER A O 1
ATOM 658 N N . ASP A 1 88 ? 5.496 11.904 -5.823 1.00 93.75 88 ASP A N 1
ATOM 659 C CA . ASP A 1 88 ? 5.166 12.256 -4.441 1.00 93.75 88 ASP A CA 1
ATOM 660 C C . ASP A 1 88 ? 3.822 13.013 -4.349 1.00 93.75 88 ASP A C 1
ATOM 662 O O . ASP A 1 88 ? 2.982 12.703 -3.503 1.00 93.75 88 ASP A O 1
ATOM 666 N N . ILE A 1 89 ? 3.570 13.968 -5.256 1.00 94.50 89 ILE A N 1
ATOM 667 C CA . ILE A 1 89 ? 2.295 14.704 -5.331 1.00 94.50 89 ILE A CA 1
ATOM 668 C C . ILE A 1 89 ? 1.130 13.768 -5.667 1.00 94.50 89 ILE A C 1
ATOM 670 O O . ILE A 1 89 ? 0.060 13.890 -5.065 1.00 94.50 89 ILE A O 1
ATOM 674 N N . LYS A 1 90 ? 1.311 12.844 -6.620 1.00 96.00 90 LYS A N 1
ATOM 675 C CA . LYS A 1 90 ? 0.273 11.874 -6.984 1.00 96.00 90 LYS A CA 1
ATOM 676 C C . LYS A 1 90 ? -0.095 11.009 -5.781 1.00 96.00 90 LYS A C 1
ATOM 678 O O . LYS A 1 90 ? -1.272 10.965 -5.437 1.00 96.00 90 LYS A O 1
ATOM 683 N N . ILE A 1 91 ? 0.888 10.441 -5.082 1.00 96.19 91 ILE A N 1
ATOM 684 C CA . ILE A 1 91 ? 0.651 9.601 -3.897 1.00 96.19 91 ILE A CA 1
ATOM 685 C C . ILE A 1 91 ? -0.132 10.369 -2.821 1.00 96.19 91 ILE A C 1
ATOM 687 O O . ILE A 1 91 ? -1.063 9.830 -2.226 1.00 96.19 91 ILE A O 1
ATOM 691 N N . VAL A 1 92 ? 0.181 11.651 -2.597 1.00 96.56 92 VAL A N 1
ATOM 692 C CA . V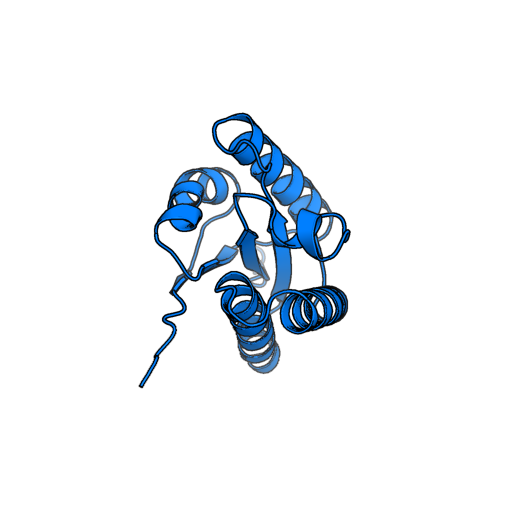AL A 1 92 ? -0.577 12.502 -1.660 1.00 96.56 92 VAL A CA 1
ATOM 693 C C . VAL A 1 92 ? -2.034 12.661 -2.087 1.00 96.56 92 VAL A C 1
ATOM 695 O O . VAL A 1 92 ? -2.930 12.606 -1.244 1.00 96.56 92 VAL A O 1
ATOM 698 N N . ASN A 1 93 ? -2.283 12.892 -3.375 1.00 97.62 93 ASN A N 1
ATOM 699 C CA . ASN A 1 93 ? -3.637 13.056 -3.898 1.00 97.62 93 ASN A CA 1
ATOM 700 C C . ASN A 1 93 ? -4.439 11.760 -3.780 1.00 97.62 93 ASN A C 1
ATOM 702 O O . ASN A 1 93 ? -5.575 11.801 -3.309 1.00 97.62 93 ASN A O 1
ATOM 706 N N . GLU A 1 94 ? -3.830 10.627 -4.127 1.00 98.00 94 GLU A N 1
ATOM 707 C CA . GLU A 1 94 ? -4.444 9.312 -3.968 1.00 98.00 94 GLU A CA 1
ATOM 708 C C . GLU A 1 94 ? -4.749 9.015 -2.496 1.00 98.00 94 GLU A C 1
ATOM 710 O O . GLU A 1 94 ? -5.860 8.611 -2.168 1.00 98.00 94 GLU A O 1
ATOM 715 N N . LEU A 1 95 ? -3.822 9.307 -1.578 1.00 98.06 95 LEU A N 1
ATOM 716 C CA . LEU A 1 95 ? -4.069 9.161 -0.143 1.00 98.06 95 LEU A CA 1
ATOM 717 C C . LEU A 1 95 ? -5.248 10.025 0.325 1.00 98.06 95 LEU A C 1
ATOM 719 O O . LEU A 1 95 ? -6.084 9.553 1.093 1.00 98.06 95 LEU A O 1
ATOM 723 N N . ASN A 1 96 ? -5.353 11.275 -0.136 1.00 98.00 96 ASN A N 1
ATOM 724 C CA . ASN A 1 96 ? -6.492 12.131 0.211 1.00 98.00 96 ASN A CA 1
ATOM 725 C C . ASN A 1 96 ? -7.819 11.551 -0.311 1.00 98.00 96 ASN A C 1
ATOM 727 O O . ASN A 1 96 ? -8.827 11.622 0.393 1.00 98.00 96 ASN A O 1
ATOM 731 N N . GLU A 1 97 ? -7.828 10.962 -1.511 1.00 98.00 97 GLU A N 1
ATOM 732 C CA . GLU A 1 97 ? -8.997 10.265 -2.058 1.00 98.00 97 GLU A CA 1
ATOM 733 C C . GLU A 1 97 ? -9.392 9.081 -1.166 1.00 98.00 97 GLU A C 1
ATOM 735 O O . GLU A 1 97 ? -10.545 8.990 -0.738 1.00 98.00 97 GLU A O 1
ATOM 740 N N . VAL A 1 98 ? -8.429 8.237 -0.787 1.00 98.25 98 VAL A N 1
ATOM 741 C CA . VAL A 1 98 ? -8.663 7.110 0.127 1.00 98.25 98 VAL A CA 1
ATOM 742 C C . VAL A 1 98 ? -9.214 7.586 1.471 1.00 98.25 98 VAL A C 1
ATOM 744 O O . VAL A 1 98 ? -10.213 7.047 1.942 1.00 98.25 98 VAL A O 1
ATOM 747 N N . LEU A 1 99 ? -8.625 8.625 2.070 1.00 97.50 99 LEU A N 1
ATOM 748 C CA . LEU A 1 99 ? -9.065 9.164 3.363 1.00 97.50 99 LEU A CA 1
ATOM 749 C C . LEU A 1 99 ? -10.448 9.830 3.304 1.00 97.50 99 LEU A C 1
ATOM 751 O O . LEU A 1 99 ? -11.140 9.905 4.323 1.00 97.50 99 LEU A O 1
ATOM 755 N N . SER A 1 100 ? -10.878 10.283 2.122 1.00 96.94 100 SER A N 1
ATOM 756 C CA . SER A 1 100 ? -12.237 10.792 1.910 1.00 96.94 100 SER A CA 1
ATOM 757 C C . SER A 1 100 ? -13.293 9.679 1.944 1.00 96.94 100 SER A C 1
ATOM 759 O O . SER A 1 100 ? -14.409 9.906 2.413 1.00 96.94 100 SER A O 1
ATOM 761 N N . ILE A 1 101 ? -12.926 8.467 1.508 1.00 95.56 101 ILE A N 1
ATOM 762 C CA . ILE A 1 101 ? -13.778 7.269 1.523 1.00 95.56 101 ILE A CA 1
ATOM 763 C C . ILE A 1 101 ? -13.721 6.594 2.898 1.00 95.56 101 ILE A C 1
ATOM 765 O O . ILE A 1 101 ? -14.748 6.207 3.460 1.00 95.56 101 ILE A O 1
ATOM 769 N N . TYR A 1 102 ? -12.519 6.470 3.459 1.00 96.81 102 TYR A N 1
ATOM 770 C CA . TYR A 1 102 ? -12.255 5.803 4.724 1.00 96.81 102 TYR A CA 1
ATOM 771 C C . TYR A 1 102 ? -11.481 6.728 5.665 1.00 96.81 102 TYR A C 1
ATOM 773 O O . TYR A 1 102 ? -10.260 6.844 5.598 1.00 96.81 102 TYR A O 1
ATOM 781 N N . GLN A 1 103 ? -12.210 7.366 6.585 1.00 95.31 103 GLN A N 1
ATOM 782 C CA . GLN A 1 103 ? -11.649 8.251 7.613 1.00 95.31 103 GLN A CA 1
ATOM 783 C C . GLN A 1 103 ? -10.839 7.455 8.650 1.00 95.31 103 GLN A C 1
ATOM 785 O O . GLN A 1 103 ? -11.342 7.142 9.732 1.00 95.31 103 GLN A O 1
ATOM 790 N N . ALA A 1 104 ? -9.620 7.067 8.288 1.00 96.88 104 ALA A N 1
ATOM 791 C CA . ALA A 1 104 ? -8.690 6.365 9.156 1.00 96.88 104 ALA A CA 1
ATOM 792 C C . ALA A 1 104 ? -8.067 7.308 10.192 1.00 96.88 104 ALA A C 1
ATOM 794 O O . ALA A 1 104 ? -7.864 8.497 9.943 1.00 96.88 104 ALA A O 1
ATOM 795 N N . THR A 1 105 ? -7.748 6.759 11.360 1.00 96.12 105 THR A N 1
ATOM 796 C CA . THR A 1 105 ? -7.093 7.467 12.467 1.00 96.12 105 THR A CA 1
ATOM 797 C C . THR A 1 105 ? -5.618 7.105 12.600 1.00 96.12 105 THR A C 1
ATOM 799 O O . THR A 1 105 ? -4.890 7.810 13.290 1.00 96.12 105 THR A O 1
ATOM 802 N N . GLY A 1 106 ? -5.177 6.028 11.949 1.00 97.00 106 GLY A N 1
ATOM 803 C CA . GLY A 1 106 ? -3.781 5.614 11.869 1.00 97.00 106 GLY A CA 1
ATOM 804 C C . GLY A 1 106 ? -3.530 4.730 10.652 1.00 97.00 106 GLY A C 1
ATOM 805 O O . GLY A 1 106 ? -4.471 4.211 10.051 1.00 97.00 106 GLY A O 1
ATOM 806 N N . ALA A 1 107 ? -2.263 4.571 10.279 1.00 97.88 107 ALA A N 1
ATOM 807 C CA . ALA A 1 107 ? -1.867 3.758 9.138 1.00 97.88 107 ALA A CA 1
ATOM 808 C C . ALA A 1 107 ? -0.757 2.759 9.473 1.00 97.88 107 ALA A C 1
ATOM 810 O O . ALA A 1 107 ? 0.180 3.077 10.209 1.00 97.88 107 ALA A O 1
ATOM 811 N N . ILE A 1 108 ? -0.844 1.566 8.889 1.00 97.81 108 ILE A N 1
ATOM 812 C CA . ILE A 1 108 ? 0.263 0.611 8.819 1.00 97.81 108 ILE A CA 1
ATOM 813 C C . ILE A 1 108 ? 0.825 0.693 7.406 1.00 97.81 108 ILE A C 1
ATOM 815 O O . ILE A 1 108 ? 0.118 0.402 6.444 1.00 97.81 108 ILE A O 1
ATOM 819 N N . PHE A 1 109 ? 2.082 1.098 7.288 1.00 97.62 109 PHE A N 1
ATOM 820 C CA . PHE A 1 109 ? 2.767 1.202 6.006 1.00 97.62 109 PHE A CA 1
ATOM 821 C C . PHE A 1 109 ? 3.464 -0.117 5.682 1.00 97.62 109 PHE A C 1
ATOM 823 O O . PHE A 1 109 ? 4.202 -0.636 6.518 1.00 97.62 109 PHE A O 1
ATOM 830 N N . VAL A 1 110 ? 3.232 -0.662 4.494 1.00 96.75 110 VAL A N 1
ATOM 831 C CA . VAL A 1 110 ? 3.837 -1.904 4.009 1.00 96.75 110 VAL A CA 1
ATOM 832 C C . VAL A 1 110 ? 4.705 -1.574 2.804 1.00 96.75 110 VAL A C 1
ATOM 834 O O . VAL A 1 110 ? 4.245 -0.908 1.882 1.00 96.75 110 VAL A O 1
ATOM 837 N N . SER A 1 111 ? 5.957 -2.021 2.846 1.00 91.00 111 SER A N 1
ATOM 838 C CA . SER A 1 111 ? 6.955 -1.790 1.799 1.00 91.00 111 SER A CA 1
ATOM 839 C C . SER A 1 111 ? 7.904 -2.981 1.710 1.00 91.00 111 SER A C 1
ATOM 841 O O . SER A 1 111 ? 8.158 -3.651 2.711 1.00 91.00 111 SER A O 1
ATOM 843 N 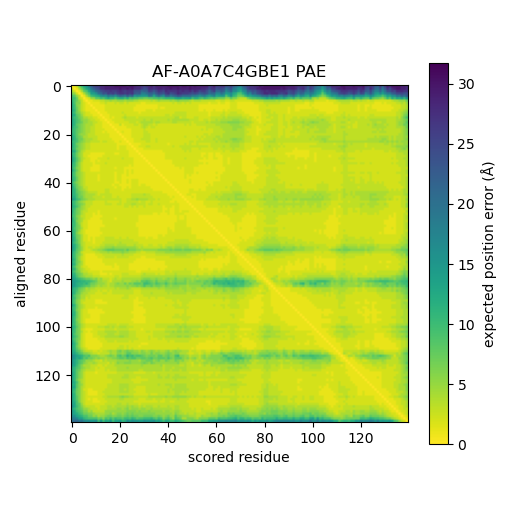N . ASP A 1 112 ? 8.432 -3.248 0.530 1.00 87.75 112 ASP A N 1
ATOM 844 C CA . ASP A 1 112 ? 9.501 -4.201 0.230 1.00 87.75 112 ASP A CA 1
ATOM 845 C C . ASP A 1 112 ? 10.902 -3.555 0.197 1.00 87.75 112 ASP A C 1
ATOM 847 O O . ASP A 1 112 ? 11.909 -4.267 0.232 1.00 87.75 112 ASP A O 1
ATOM 851 N N . GLY A 1 113 ? 10.996 -2.219 0.193 1.00 87.19 113 GLY A N 1
ATOM 852 C CA . GLY A 1 113 ? 12.249 -1.519 -0.074 1.00 87.19 113 GLY A CA 1
ATOM 853 C C . GLY A 1 113 ? 12.439 -0.169 0.621 1.00 87.19 113 GLY A C 1
ATOM 854 O O . GLY A 1 113 ? 11.518 0.515 1.066 1.00 87.19 113 GLY A O 1
ATOM 855 N N . ALA A 1 114 ? 13.706 0.253 0.692 1.00 83.00 114 ALA A N 1
ATOM 856 C CA . ALA A 1 114 ? 14.083 1.562 1.231 1.00 83.00 114 ALA A CA 1
ATOM 857 C C . ALA A 1 114 ? 13.662 2.730 0.318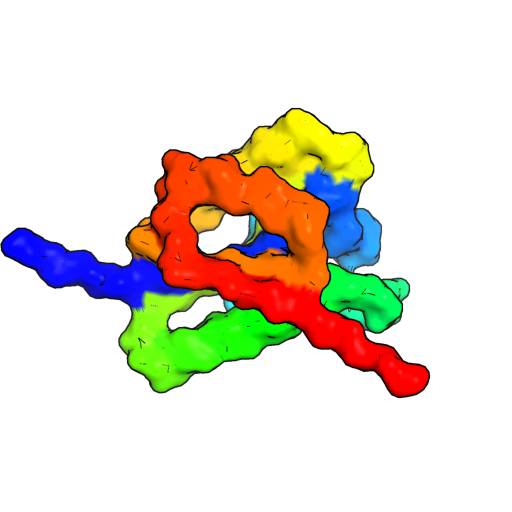 1.00 83.00 114 ALA A C 1
ATOM 859 O O . ALA A 1 114 ? 13.561 3.860 0.791 1.00 83.00 114 ALA A O 1
ATOM 860 N N . ALA A 1 115 ? 13.449 2.473 -0.977 1.00 83.12 115 ALA A N 1
ATOM 861 C CA . ALA A 1 115 ? 13.042 3.489 -1.942 1.00 83.12 115 ALA A CA 1
ATOM 862 C C . ALA A 1 115 ? 11.623 4.003 -1.651 1.00 83.12 115 ALA A C 1
ATOM 864 O O . ALA A 1 115 ? 11.423 5.220 -1.559 1.00 83.12 115 ALA A O 1
ATOM 865 N N . ASP A 1 116 ? 10.672 3.099 -1.413 1.00 85.44 116 ASP A N 1
ATOM 866 C CA . ASP A 1 116 ? 9.279 3.449 -1.118 1.00 85.44 116 ASP A CA 1
ATOM 867 C C . ASP A 1 116 ? 9.134 4.056 0.269 1.00 85.44 116 ASP A C 1
ATOM 869 O O . ASP A 1 116 ? 8.370 4.998 0.463 1.00 85.44 116 ASP A O 1
ATOM 873 N N . GLU A 1 117 ? 9.953 3.627 1.231 1.00 89.81 117 GLU A N 1
ATOM 874 C CA . GLU A 1 117 ? 9.980 4.213 2.573 1.00 89.81 117 GLU A CA 1
ATOM 875 C C . GLU A 1 117 ? 10.338 5.710 2.587 1.00 89.81 117 GLU A C 1
ATOM 877 O O . GLU A 1 117 ? 9.995 6.411 3.540 1.00 89.81 117 GLU A O 1
ATOM 882 N N . LEU A 1 118 ? 10.942 6.255 1.524 1.00 91.19 118 LEU A N 1
ATOM 883 C CA . LEU A 1 118 ? 11.167 7.701 1.400 1.00 91.19 118 LEU A CA 1
ATOM 884 C C . LEU A 1 118 ? 9.859 8.512 1.385 1.00 91.19 118 LEU A C 1
ATOM 886 O O . LEU A 1 118 ? 9.891 9.712 1.657 1.00 91.19 118 LEU A O 1
ATOM 890 N N . ILE A 1 119 ? 8.712 7.884 1.094 1.00 92.50 119 ILE A N 1
ATOM 891 C CA . ILE A 1 119 ? 7.395 8.537 1.108 1.00 92.50 119 ILE A CA 1
ATOM 892 C C . ILE A 1 119 ? 6.803 8.675 2.518 1.00 92.50 119 ILE A C 1
ATOM 894 O O . ILE A 1 119 ? 5.862 9.444 2.724 1.00 92.50 119 ILE A O 1
ATOM 898 N N . ILE A 1 120 ? 7.345 7.957 3.509 1.00 95.25 120 ILE A N 1
ATOM 899 C CA . ILE A 1 120 ? 6.814 7.908 4.878 1.00 95.25 120 ILE A CA 1
ATOM 900 C C . ILE A 1 120 ? 6.566 9.305 5.468 1.00 95.25 120 ILE A C 1
ATOM 902 O O . ILE A 1 120 ? 5.449 9.533 5.938 1.00 95.25 120 ILE A O 1
ATOM 906 N N . PRO A 1 121 ? 7.507 10.274 5.409 1.00 95.12 121 PRO A N 1
ATOM 907 C CA . PRO A 1 121 ? 7.280 11.608 5.971 1.00 95.12 121 PRO A CA 1
ATOM 908 C C . PRO A 1 121 ? 6.099 12.341 5.321 1.00 95.12 121 PRO A C 1
ATOM 910 O O . PRO A 1 121 ? 5.387 13.106 5.973 1.00 95.12 121 PRO A O 1
ATOM 913 N N . ILE A 1 122 ? 5.869 12.092 4.031 1.00 93.38 122 ILE A N 1
ATOM 914 C CA . ILE A 1 122 ? 4.793 12.711 3.261 1.00 93.38 122 ILE A CA 1
ATOM 915 C C . ILE A 1 122 ? 3.444 12.113 3.674 1.00 93.38 122 ILE A C 1
ATOM 917 O O . ILE A 1 122 ? 2.504 12.864 3.941 1.00 93.38 122 ILE A O 1
ATOM 921 N N . ILE A 1 123 ? 3.355 10.789 3.824 1.00 95.50 123 ILE A N 1
ATOM 922 C CA . ILE A 1 123 ? 2.151 10.118 4.341 1.00 95.50 123 ILE A CA 1
ATOM 923 C C . ILE A 1 123 ? 1.872 10.537 5.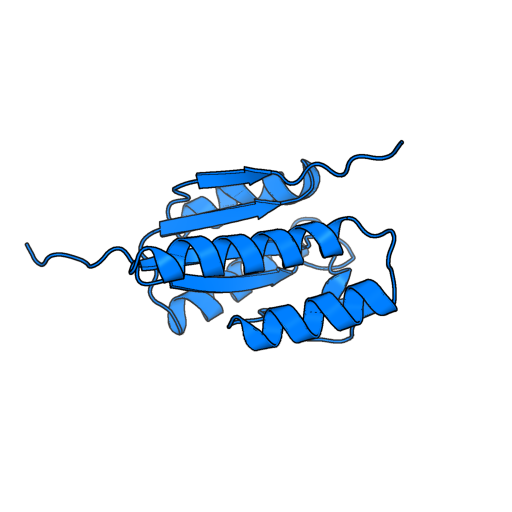789 1.00 95.50 123 ILE A C 1
ATOM 925 O O . ILE A 1 123 ? 0.737 10.887 6.118 1.00 95.50 123 ILE A O 1
ATOM 929 N N . GLN A 1 124 ? 2.907 10.594 6.634 1.00 96.31 124 GLN A N 1
ATOM 930 C CA . GLN A 1 124 ? 2.803 11.021 8.034 1.00 96.31 124 GLN A CA 1
ATOM 931 C C . GLN A 1 124 ? 2.251 12.442 8.191 1.00 96.31 124 GLN A C 1
ATOM 933 O O . GLN A 1 124 ? 1.607 12.739 9.196 1.00 96.31 124 GLN A O 1
ATOM 938 N N . SER A 1 125 ? 2.442 13.313 7.194 1.00 96.31 125 SER A N 1
ATOM 939 C CA . SER A 1 125 ? 1.850 14.658 7.188 1.00 96.31 125 SER A CA 1
ATOM 940 C C . SER A 1 125 ? 0.316 14.663 7.070 1.00 96.31 125 SER A C 1
ATOM 942 O O . SER A 1 125 ? -0.313 15.687 7.344 1.00 96.31 125 SER A O 1
ATOM 944 N N . LYS A 1 126 ? -0.293 13.543 6.650 1.00 96.69 126 LYS A N 1
ATOM 945 C CA . LYS A 1 126 ? -1.743 13.383 6.446 1.00 96.69 126 LYS A CA 1
ATOM 946 C C . LYS A 1 126 ? -2.397 12.477 7.482 1.00 96.69 126 LYS A C 1
ATOM 948 O O . LYS A 1 126 ? -3.511 12.765 7.910 1.00 96.69 126 LYS A O 1
ATOM 953 N N . ILE A 1 127 ? -1.721 11.400 7.874 1.00 96.94 127 ILE A N 1
ATOM 954 C CA . ILE A 1 127 ? -2.223 10.405 8.825 1.00 96.94 127 ILE A CA 1
ATOM 955 C C . ILE A 1 127 ? -1.054 9.832 9.639 1.00 96.94 127 ILE A C 1
ATOM 957 O O . ILE A 1 127 ? -0.007 9.545 9.057 1.00 96.94 127 ILE A O 1
ATOM 961 N N . PRO A 1 128 ? -1.176 9.646 10.968 1.00 97.00 128 PRO A N 1
ATOM 962 C CA . PRO A 1 128 ? -0.091 9.060 11.745 1.00 97.00 128 PRO A CA 1
ATOM 963 C C . PRO A 1 128 ? 0.173 7.618 11.303 1.00 97.00 128 PRO A C 1
ATOM 965 O O . PRO A 1 128 ? -0.738 6.792 11.236 1.00 97.00 128 PRO A O 1
ATOM 968 N N . ILE A 1 129 ? 1.440 7.305 11.038 1.00 97.12 129 ILE A N 1
ATOM 969 C CA . ILE A 1 129 ? 1.877 5.929 10.795 1.00 97.12 129 ILE A CA 1
ATOM 970 C C . ILE A 1 129 ? 2.140 5.275 12.148 1.00 97.12 129 ILE A C 1
ATOM 972 O O . ILE A 1 129 ? 3.056 5.676 12.865 1.00 97.12 129 ILE A O 1
ATOM 976 N N . VAL A 1 130 ? 1.323 4.282 12.493 1.00 96.19 130 VAL A N 1
ATOM 977 C CA . VAL A 1 130 ? 1.417 3.538 13.758 1.00 96.19 130 VAL A CA 1
ATOM 978 C C . VAL A 1 130 ? 2.431 2.399 13.678 1.00 96.19 130 VAL A C 1
ATOM 980 O O . VAL A 1 130 ? 2.972 1.981 14.698 1.00 96.19 130 VAL A O 1
ATOM 983 N N . SER A 1 131 ? 2.699 1.890 12.473 1.00 95.94 131 SER A N 1
ATOM 984 C CA . SER A 1 131 ? 3.656 0.810 12.245 1.00 95.94 131 SER A CA 1
ATOM 985 C C . SER A 1 131 ? 4.158 0.802 10.803 1.00 95.94 131 SER A C 1
ATOM 987 O O . SER A 1 131 ? 3.440 1.200 9.885 1.00 95.94 131 SER A O 1
ATOM 989 N N . VAL A 1 132 ? 5.384 0.318 10.612 1.00 96.12 132 VAL A N 1
ATOM 990 C CA . VAL A 1 132 ? 5.987 0.057 9.302 1.00 96.12 132 VAL A CA 1
ATOM 991 C C . VAL A 1 132 ? 6.322 -1.429 9.233 1.00 96.12 132 VAL A C 1
ATOM 993 O O . VAL A 1 132 ? 7.032 -1.948 10.095 1.00 96.12 132 VAL A O 1
ATOM 996 N N . LYS A 1 133 ? 5.810 -2.117 8.215 1.00 95.06 133 LYS A N 1
ATOM 997 C CA . LYS A 1 133 ? 6.060 -3.530 7.945 1.00 95.06 133 LYS A CA 1
ATOM 998 C C . LYS A 1 133 ? 6.912 -3.651 6.690 1.00 95.06 133 LYS A C 1
ATOM 1000 O O . LYS A 1 133 ? 6.406 -3.519 5.579 1.00 95.06 133 LYS A O 1
ATOM 1005 N N . ARG A 1 134 ? 8.201 -3.924 6.890 1.00 92.62 134 ARG A N 1
ATOM 1006 C CA . ARG A 1 134 ? 9.131 -4.208 5.798 1.00 92.62 134 ARG A CA 1
ATOM 1007 C C . ARG A 1 134 ? 9.047 -5.678 5.392 1.00 92.62 134 ARG A C 1
ATOM 1009 O O . ARG A 1 134 ? 9.149 -6.560 6.246 1.00 92.62 134 ARG A O 1
ATOM 1016 N N . VAL A 1 135 ? 8.886 -5.931 4.101 1.00 92.31 135 VAL A N 1
ATOM 1017 C CA . VAL A 1 135 ? 8.915 -7.258 3.487 1.00 92.31 135 VAL A CA 1
ATOM 1018 C C . VAL A 1 135 ? 10.335 -7.528 3.008 1.00 92.31 135 VAL A C 1
ATOM 1020 O O . VAL A 1 135 ? 10.936 -6.698 2.342 1.00 92.31 135 VAL A O 1
ATOM 1023 N N . ILE A 1 136 ? 10.895 -8.677 3.384 1.00 88.62 136 ILE A N 1
ATOM 1024 C CA . ILE A 1 136 ? 12.225 -9.108 2.945 1.00 88.62 136 ILE A CA 1
ATOM 1025 C C . ILE A 1 136 ? 12.040 -10.386 2.141 1.00 88.62 136 ILE A C 1
ATOM 1027 O O . ILE A 1 136 ? 11.502 -11.367 2.655 1.00 88.62 136 ILE A O 1
ATOM 1031 N N . ILE A 1 137 ? 12.491 -10.364 0.892 1.00 88.19 137 ILE A N 1
ATOM 1032 C CA . ILE A 1 137 ? 12.430 -11.513 -0.009 1.00 88.19 137 ILE A CA 1
ATOM 1033 C C . ILE A 1 137 ? 13.671 -12.367 0.236 1.00 88.19 137 ILE A C 1
ATOM 1035 O O . ILE A 1 137 ? 14.798 -11.878 0.177 1.00 88.19 137 ILE A O 1
ATOM 1039 N N . GLN A 1 138 ? 13.456 -13.639 0.561 1.00 86.69 138 GLN A N 1
ATOM 1040 C CA . GLN A 1 138 ? 14.525 -14.613 0.762 1.00 86.69 138 GLN A CA 1
ATOM 1041 C C . GLN A 1 138 ? 14.704 -15.431 -0.515 1.00 86.69 138 GLN A C 1
ATOM 1043 O O . GLN A 1 138 ? 13.728 -15.919 -1.082 1.00 86.69 138 GLN A O 1
ATOM 1048 N N . GLN A 1 139 ? 15.952 -15.566 -0.954 1.00 84.31 139 GLN A N 1
ATOM 1049 C CA . GLN A 1 139 ? 16.358 -16.392 -2.088 1.00 84.31 139 GLN A CA 1
ATOM 1050 C C . GLN A 1 139 ? 17.408 -17.388 -1.580 1.00 84.31 139 GLN A C 1
ATOM 1052 O O . GLN A 1 139 ? 18.283 -16.995 -0.804 1.00 84.31 139 GLN A O 1
ATOM 1057 N N . GLU A 1 140 ? 17.270 -18.660 -1.959 1.00 76.50 140 GLU A N 1
ATOM 1058 C CA . GLU A 1 140 ? 18.234 -19.732 -1.648 1.00 76.50 140 GLU A CA 1
ATOM 1059 C C . GLU A 1 140 ? 19.329 -19.848 -2.713 1.00 76.50 140 GLU A C 1
ATOM 1061 O O . GLU A 1 140 ? 19.016 -19.654 -3.912 1.00 76.50 140 GLU A O 1
#

Radius of gyration: 14.25 Å; Cα contacts (8 Å, |Δi|>4): 260; chains: 1; bounding box: 34×35×41 Å

pLDDT: mean 93.08, std 9.14, range [40.72, 98.62]